Protein AF-A0A978S743-F1 (afdb_monomer)

Secondary structure (DSSP, 8-state):
---------S--TTHHHHHHHHHHHHHHHHHHHHHHHHTSSSSSTT--SHHHHHHHHHHHHHH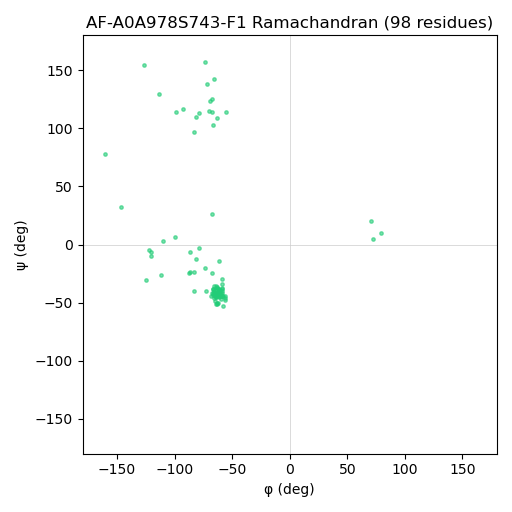HHHHHHHHHHHHHHHHHHHHHHHT-TTB-TTT--B--

pLDDT: mean 80.16, std 15.68, range [36.06, 96.25]

Radius of gyration: 20.89 Å; Cα contacts (8 Å, |Δi|>4): 32; chains: 1; bounding box: 58×28×53 Å

Structure (mmCIF, N/CA/C/O backbone):
data_AF-A0A978S743-F1
#
_entry.id   AF-A0A978S743-F1
#
loop_
_atom_site.group_PDB
_atom_site.id
_atom_site.type_symbol
_atom_site.label_atom_id
_atom_site.label_alt_id
_atom_site.label_comp_id
_atom_site.label_asym_id
_atom_site.label_entity_id
_atom_site.label_seq_id
_atom_site.p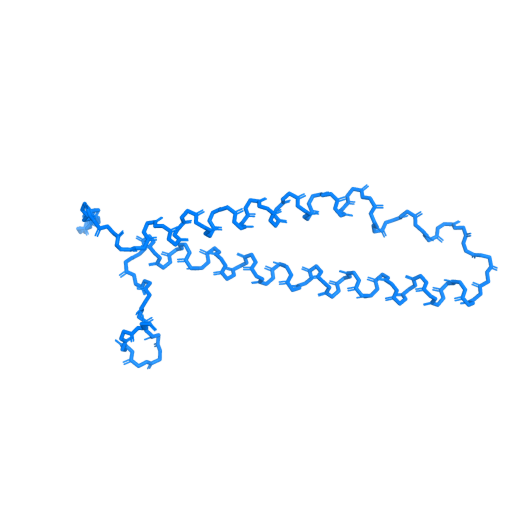dbx_PDB_ins_code
_atom_site.Cartn_x
_atom_site.Cartn_y
_atom_site.Cartn_z
_atom_site.occupancy
_atom_site.B_iso_or_equiv
_atom_site.auth_seq_id
_atom_site.auth_comp_id
_atom_site.auth_asym_id
_atom_site.auth_atom_id
_atom_site.pdbx_PDB_model_num
ATOM 1 N N . MET A 1 1 ? -36.750 -0.770 8.197 1.00 43.78 1 MET A N 1
ATOM 2 C CA . MET A 1 1 ? -35.383 -1.325 8.054 1.00 43.78 1 MET A CA 1
ATOM 3 C C . MET A 1 1 ? -34.441 -0.412 8.828 1.00 43.78 1 MET A C 1
ATOM 5 O O . MET A 1 1 ? -34.369 0.763 8.505 1.00 43.78 1 MET A O 1
ATOM 9 N N . LYS A 1 2 ? -33.868 -0.872 9.950 1.00 36.06 2 LYS A N 1
ATOM 10 C CA . LYS A 1 2 ? -33.131 -0.000 10.883 1.00 36.06 2 LYS A CA 1
ATOM 11 C C . LYS A 1 2 ? -31.704 0.231 10.374 1.00 36.06 2 LYS A C 1
ATOM 13 O O . LYS A 1 2 ? -30.891 -0.686 10.429 1.00 36.06 2 LYS A O 1
ATOM 18 N N . ALA A 1 3 ? -31.410 1.448 9.921 1.00 48.03 3 ALA A N 1
ATOM 19 C CA . ALA A 1 3 ? -30.045 1.933 9.757 1.00 48.03 3 ALA A CA 1
ATOM 20 C C . ALA A 1 3 ? -29.386 1.981 11.146 1.00 48.03 3 ALA A C 1
ATOM 22 O O . ALA A 1 3 ? -29.781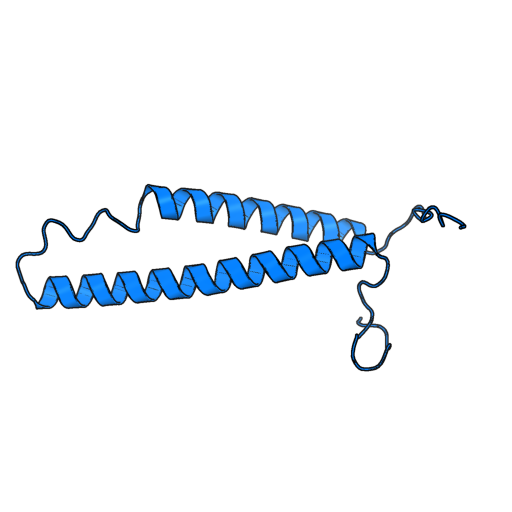 2.770 12.004 1.00 48.03 3 ALA A O 1
ATOM 23 N N . LYS A 1 4 ? -28.438 1.078 11.412 1.00 46.69 4 LYS A N 1
ATOM 24 C CA . LYS A 1 4 ? -27.615 1.141 12.622 1.00 46.69 4 LYS A CA 1
ATOM 25 C C . LYS A 1 4 ? -26.474 2.119 12.362 1.00 46.69 4 LYS A C 1
ATOM 27 O O . LYS A 1 4 ? -25.462 1.760 11.773 1.00 46.69 4 LYS A O 1
ATOM 32 N N . THR A 1 5 ? -26.667 3.356 12.802 1.00 45.41 5 THR A N 1
ATOM 33 C CA . THR A 1 5 ? -25.636 4.388 12.9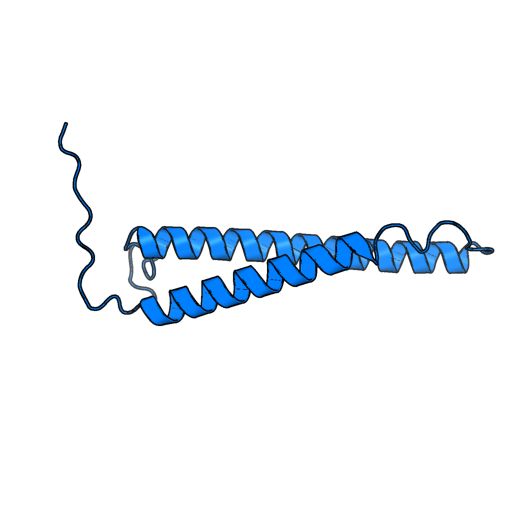21 1.00 45.41 5 THR A CA 1
ATOM 34 C C . THR A 1 5 ? -24.485 3.850 13.779 1.00 45.41 5 THR A C 1
ATOM 36 O O . THR A 1 5 ? -24.678 3.548 14.959 1.00 45.41 5 THR A O 1
ATOM 39 N N . LYS A 1 6 ? -23.302 3.667 13.180 1.00 50.84 6 LYS A N 1
ATOM 40 C CA . LYS A 1 6 ? -22.098 3.167 13.860 1.00 50.84 6 LYS A CA 1
ATOM 41 C C . LYS A 1 6 ? -21.586 4.251 14.815 1.00 50.84 6 LYS A C 1
ATOM 43 O O . LYS A 1 6 ? -21.227 5.344 14.388 1.00 50.84 6 LYS A O 1
ATOM 48 N N . LYS A 1 7 ? -21.626 3.961 16.118 1.00 45.88 7 LYS A N 1
ATOM 49 C CA . LYS A 1 7 ? -21.050 4.802 17.173 1.00 45.88 7 LYS A CA 1
ATOM 50 C C . LYS A 1 7 ? -19.530 4.780 17.026 1.00 45.88 7 LYS A C 1
ATOM 52 O O . LYS A 1 7 ? -18.922 3.743 17.258 1.00 45.88 7 LYS A O 1
ATOM 57 N N . THR A 1 8 ? -18.939 5.917 16.691 1.00 45.84 8 THR A N 1
ATOM 58 C CA . THR A 1 8 ? -17.515 6.174 16.901 1.00 45.84 8 THR A CA 1
ATOM 59 C C . THR A 1 8 ? -17.268 6.233 18.409 1.00 45.84 8 THR A C 1
ATOM 61 O O . THR A 1 8 ? -17.659 7.175 19.102 1.00 45.84 8 THR A O 1
ATOM 64 N N . THR A 1 9 ? -16.713 5.162 18.967 1.00 46.09 9 THR A N 1
ATOM 65 C CA . THR A 1 9 ? -16.248 5.138 20.355 1.00 46.09 9 THR A CA 1
ATOM 66 C C . THR A 1 9 ? -15.043 6.070 20.464 1.00 46.09 9 THR A C 1
ATOM 68 O O . THR A 1 9 ? -14.096 5.943 19.701 1.00 46.09 9 THR A O 1
ATOM 71 N N . LYS A 1 10 ? -15.091 7.042 21.384 1.00 53.94 10 LYS A N 1
ATOM 72 C CA . LYS A 1 10 ? -14.129 8.155 21.542 1.00 53.94 10 LYS A CA 1
ATOM 73 C C . LYS A 1 10 ? -12.706 7.754 22.006 1.00 53.94 10 LYS A C 1
ATOM 75 O O . LYS A 1 10 ? -12.030 8.561 22.624 1.00 53.94 10 LYS A O 1
ATOM 80 N N . ASN A 1 11 ? -12.269 6.531 21.732 1.00 61.59 11 ASN A N 1
ATOM 81 C CA . ASN A 1 11 ? -10.904 6.035 21.915 1.00 61.59 11 ASN A CA 1
ATOM 82 C C . ASN A 1 11 ? -10.770 4.791 21.031 1.00 61.59 11 ASN A C 1
ATOM 84 O O . ASN A 1 11 ? -10.942 3.670 21.505 1.00 61.59 11 ASN A O 1
ATOM 88 N N . ASP A 1 12 ? -10.588 4.998 19.729 1.00 67.56 12 ASP A N 1
ATOM 89 C CA . ASP A 1 12 ? -10.273 3.901 18.818 1.00 67.56 12 ASP A CA 1
ATOM 90 C C . ASP A 1 12 ? -8.775 3.583 18.972 1.00 67.56 12 ASP A C 1
ATOM 92 O O . ASP A 1 12 ? -7.947 4.443 18.652 1.00 67.56 12 ASP A O 1
ATOM 96 N N . PRO A 1 13 ? -8.396 2.404 19.503 1.00 78.69 13 PRO A N 1
ATOM 97 C CA . PRO A 1 13 ? -6.991 2.039 19.686 1.00 78.69 13 PRO A CA 1
ATOM 98 C C . PRO A 1 13 ? -6.219 1.978 18.359 1.00 78.69 13 PRO A C 1
ATOM 100 O O . PRO A 1 13 ? -4.991 1.976 18.367 1.00 78.69 13 PRO A O 1
ATOM 103 N N . TYR A 1 14 ? -6.919 1.964 17.222 1.00 86.06 14 TYR A N 1
ATOM 104 C CA . TYR A 1 14 ? -6.333 1.868 15.891 1.00 86.06 14 TYR A CA 1
ATOM 105 C C . TYR A 1 14 ? -6.215 3.217 15.167 1.00 86.06 14 TYR A C 1
ATOM 107 O O . TYR A 1 14 ? -5.822 3.242 14.002 1.00 86.06 14 TYR A O 1
ATOM 115 N N . GLU A 1 15 ? -6.506 4.348 15.823 1.00 88.38 15 GLU A N 1
ATOM 116 C CA . GLU A 1 15 ? -6.431 5.678 15.193 1.00 88.38 15 GLU A CA 1
ATOM 117 C C . GLU A 1 15 ? -5.002 6.043 14.747 1.00 88.38 15 GLU A C 1
ATOM 119 O O . GLU A 1 15 ? -4.819 6.639 13.686 1.00 88.38 15 GLU A O 1
ATOM 124 N N . GLU A 1 16 ? -3.973 5.662 15.512 1.00 89.31 16 GLU A N 1
ATOM 125 C CA . GLU A 1 16 ? -2.578 5.865 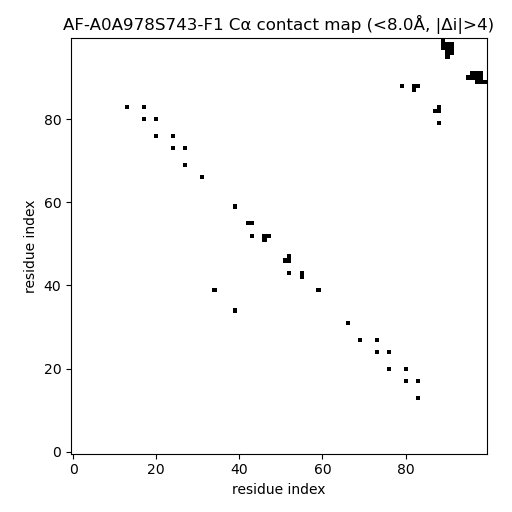15.086 1.00 89.31 16 GLU A CA 1
ATOM 126 C C . GLU A 1 16 ? -2.220 4.979 13.891 1.00 89.31 16 GLU A C 1
ATOM 128 O O . GLU A 1 16 ? -1.686 5.471 12.898 1.00 89.31 16 GLU A O 1
ATOM 133 N N . ILE A 1 17 ? -2.622 3.705 13.931 1.00 91.19 17 ILE A N 1
ATOM 134 C CA . ILE A 1 17 ? -2.415 2.762 12.823 1.00 91.19 17 ILE A CA 1
ATOM 135 C C . ILE A 1 17 ? -3.091 3.278 11.551 1.00 91.19 17 ILE A C 1
ATOM 137 O O . ILE A 1 17 ? -2.512 3.226 10.468 1.00 91.19 17 ILE A O 1
ATOM 141 N N . LYS A 1 18 ? -4.302 3.825 11.667 1.00 92.75 18 LYS A N 1
ATOM 142 C CA . LYS A 1 18 ? -5.025 4.426 10.547 1.00 92.75 18 LYS A CA 1
ATOM 143 C C . LYS A 1 18 ? -4.244 5.583 9.924 1.00 92.75 18 LYS A C 1
ATOM 145 O O . LYS A 1 18 ? -4.099 5.614 8.704 1.00 92.75 18 LYS A O 1
ATOM 150 N N . LYS A 1 19 ? -3.712 6.504 10.734 1.00 94.19 19 LYS A N 1
ATOM 151 C CA . LYS A 1 19 ? -2.893 7.626 10.239 1.00 94.19 19 LYS A CA 1
ATOM 152 C C . LYS A 1 19 ? -1.636 7.140 9.524 1.00 94.19 19 LYS A C 1
ATOM 154 O O . LYS A 1 19 ? -1.292 7.669 8.467 1.00 94.19 19 LYS A O 1
ATOM 159 N N . ASP A 1 20 ? -0.979 6.118 10.061 1.00 95.25 20 ASP A N 1
ATOM 160 C CA . ASP A 1 20 ? 0.200 5.525 9.431 1.00 95.25 20 ASP A CA 1
ATOM 161 C C . ASP A 1 20 ? -0.140 4.860 8.094 1.00 95.25 20 ASP A C 1
ATOM 163 O O . ASP A 1 20 ? 0.568 5.065 7.105 1.00 95.25 20 ASP A O 1
ATOM 167 N N . LEU A 1 21 ? -1.252 4.126 8.025 1.00 94.81 21 LEU A N 1
ATOM 168 C CA . LEU A 1 21 ? -1.754 3.523 6.789 1.00 94.81 21 LEU A CA 1
ATOM 169 C C . LEU A 1 21 ? -2.121 4.585 5.741 1.00 94.81 21 LEU A C 1
ATOM 171 O O . LEU A 1 21 ? -1.761 4.443 4.573 1.00 94.81 21 LEU A O 1
ATOM 175 N N . GLU A 1 22 ? -2.774 5.679 6.137 1.00 94.75 22 GLU A N 1
ATOM 176 C CA . GLU A 1 22 ? -3.092 6.808 5.248 1.00 94.75 22 GLU A CA 1
ATOM 177 C C . GLU A 1 22 ? -1.827 7.503 4.726 1.00 94.75 22 GLU A C 1
ATOM 179 O O . GLU A 1 22 ? -1.743 7.860 3.542 1.00 94.75 22 GLU A O 1
ATOM 184 N N . ARG A 1 23 ? -0.809 7.649 5.579 1.00 96.25 23 ARG A N 1
ATOM 185 C CA . ARG A 1 23 ? 0.498 8.177 5.182 1.00 96.25 23 ARG A CA 1
ATOM 186 C C . ARG A 1 23 ? 1.170 7.260 4.163 1.00 96.25 23 ARG A C 1
ATOM 188 O O . ARG A 1 23 ? 1.549 7.738 3.096 1.00 96.25 23 ARG A O 1
ATOM 195 N N . GLN A 1 24 ? 1.261 5.960 4.447 1.00 95.50 24 GLN A N 1
ATOM 196 C CA . GLN A 1 24 ? 1.841 4.967 3.532 1.00 95.50 24 GLN A CA 1
ATOM 197 C C . GLN A 1 24 ? 1.108 4.936 2.189 1.00 95.50 24 GLN A C 1
ATOM 199 O O . GLN A 1 24 ? 1.743 4.953 1.137 1.00 95.50 24 GLN A O 1
ATOM 204 N N . ARG A 1 25 ? -0.229 4.965 2.211 1.00 94.06 25 ARG A N 1
ATOM 205 C CA . ARG A 1 25 ? -1.074 5.046 1.014 1.00 94.06 25 ARG A CA 1
ATOM 206 C C . ARG A 1 25 ? 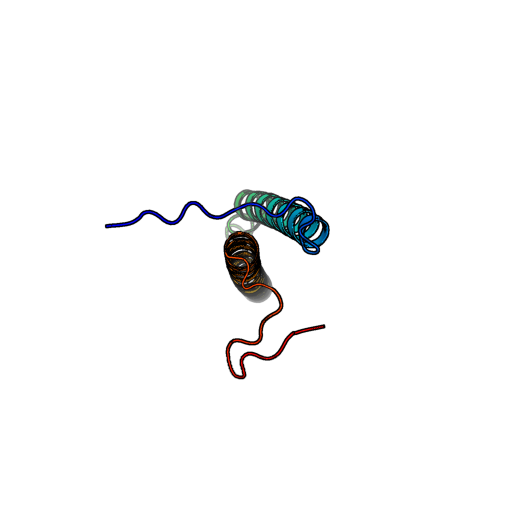-0.728 6.260 0.158 1.00 94.06 25 ARG A C 1
ATOM 208 O O . ARG A 1 25 ? -0.579 6.141 -1.055 1.00 94.06 25 ARG A O 1
ATOM 215 N N . THR A 1 26 ? -0.601 7.424 0.787 1.00 93.56 26 THR A N 1
ATOM 216 C CA . THR A 1 26 ? -0.283 8.679 0.095 1.00 93.56 26 THR A CA 1
ATOM 217 C C . THR A 1 26 ? 1.117 8.635 -0.512 1.00 93.56 26 THR A C 1
ATOM 219 O O . THR A 1 26 ? 1.288 9.013 -1.671 1.00 93.56 26 THR A O 1
ATOM 222 N N . THR A 1 27 ? 2.099 8.111 0.227 1.00 93.00 27 THR A N 1
ATOM 223 C CA . THR A 1 27 ? 3.463 7.895 -0.272 1.00 93.00 27 THR A CA 1
ATOM 224 C C . THR A 1 27 ? 3.466 6.982 -1.499 1.00 93.00 27 THR A C 1
ATOM 226 O O . THR A 1 27 ? 3.930 7.408 -2.554 1.00 93.00 27 THR A O 1
ATOM 229 N N . LEU A 1 28 ? 2.846 5.800 -1.421 1.00 90.44 28 LEU A N 1
ATOM 230 C CA . LEU A 1 28 ? 2.777 4.851 -2.541 1.00 90.44 28 LEU A CA 1
ATOM 231 C C . LEU A 1 28 ? 2.098 5.444 -3.784 1.00 90.44 28 LEU A C 1
ATOM 233 O O . LEU A 1 28 ? 2.548 5.221 -4.904 1.00 90.44 28 LEU A O 1
ATOM 237 N N . LEU A 1 29 ? 1.025 6.220 -3.608 1.00 88.19 29 LEU A N 1
ATOM 238 C CA . LEU A 1 29 ? 0.347 6.889 -4.723 1.00 88.19 29 LEU A CA 1
ATOM 239 C C . LEU A 1 29 ? 1.225 7.968 -5.371 1.00 88.19 29 LEU A C 1
ATOM 241 O O . LEU A 1 29 ? 1.214 8.109 -6.594 1.00 88.19 29 LEU A O 1
ATOM 245 N N . SER A 1 30 ? 1.991 8.711 -4.568 1.00 88.19 30 SER A N 1
ATOM 246 C CA . SER A 1 30 ? 2.925 9.716 -5.082 1.00 88.19 30 SER A CA 1
ATOM 247 C C . SER A 1 30 ? 4.078 9.081 -5.865 1.00 88.19 30 SER A C 1
ATOM 249 O O . SER A 1 30 ? 4.378 9.521 -6.974 1.00 88.19 30 SER A O 1
ATOM 251 N N . GLU A 1 31 ? 4.656 7.994 -5.350 1.00 83.69 31 GLU A N 1
ATOM 252 C CA . GLU A 1 31 ? 5.741 7.247 -5.994 1.00 83.69 31 GLU A CA 1
ATOM 253 C C . GLU A 1 31 ? 5.267 6.595 -7.299 1.00 83.69 31 GLU A C 1
ATOM 255 O O . GLU A 1 31 ? 5.907 6.747 -8.343 1.00 83.69 31 GLU A O 1
ATOM 260 N N . ALA A 1 32 ? 4.084 5.973 -7.287 1.00 77.94 32 ALA A N 1
ATOM 261 C CA . ALA A 1 32 ? 3.474 5.397 -8.483 1.00 77.94 32 ALA A CA 1
ATOM 262 C C . ALA A 1 32 ? 3.243 6.445 -9.589 1.00 77.94 32 ALA A C 1
ATOM 264 O O . ALA A 1 32 ? 3.446 6.151 -10.770 1.00 77.94 32 ALA A O 1
ATOM 265 N N . GLY A 1 33 ? 2.849 7.672 -9.223 1.00 72.31 33 GLY A N 1
ATOM 266 C CA . GLY A 1 33 ? 2.684 8.784 -10.164 1.00 72.31 33 GLY A CA 1
ATOM 267 C C . GLY A 1 33 ?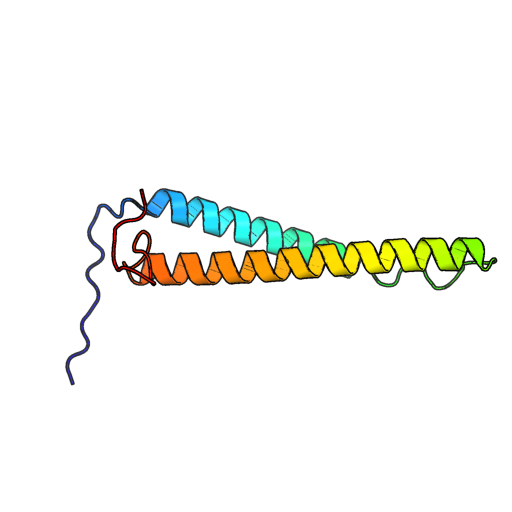 3.996 9.205 -10.835 1.00 72.31 33 GLY A C 1
ATOM 268 O O . GLY A 1 33 ? 4.028 9.418 -12.048 1.00 72.31 33 GLY A O 1
ATOM 269 N N . VAL A 1 34 ? 5.093 9.264 -10.073 1.00 69.31 34 VAL A N 1
ATOM 270 C CA . VAL A 1 34 ? 6.427 9.636 -10.581 1.00 69.31 34 VAL A CA 1
ATOM 271 C C . VAL A 1 34 ? 6.975 8.582 -11.548 1.00 69.31 34 VAL A C 1
ATOM 273 O O . VAL A 1 34 ? 7.510 8.935 -12.602 1.00 69.31 34 VAL A O 1
ATOM 276 N N . ILE A 1 35 ? 6.798 7.293 -11.246 1.00 62.62 35 ILE A N 1
ATOM 277 C CA . ILE A 1 35 ? 7.306 6.185 -12.077 1.00 62.62 35 ILE A CA 1
ATOM 278 C C . ILE A 1 35 ? 6.612 6.139 -13.448 1.00 62.62 35 ILE A C 1
ATOM 280 O O . ILE A 1 35 ? 7.274 5.939 -14.469 1.00 62.62 35 ILE A O 1
ATOM 284 N N . ILE A 1 36 ? 5.294 6.371 -13.501 1.00 62.12 36 ILE A N 1
ATOM 285 C CA . ILE A 1 36 ? 4.536 6.415 -14.767 1.00 62.12 36 ILE A CA 1
ATOM 286 C C . ILE A 1 36 ? 5.026 7.560 -15.663 1.00 62.12 36 ILE A C 1
ATOM 288 O O . ILE A 1 36 ? 5.111 7.387 -16.877 1.00 62.12 36 ILE A O 1
ATOM 292 N N . GLY A 1 37 ? 5.374 8.705 -15.072 1.00 60.94 37 GLY A N 1
ATOM 293 C CA . GLY A 1 37 ? 5.846 9.874 -15.814 1.00 60.94 37 GLY A CA 1
ATOM 294 C C . GLY A 1 37 ? 7.269 9.754 -16.368 1.00 60.94 37 GLY A C 1
ATOM 295 O O . GLY A 1 37 ? 7.611 10.493 -17.284 1.00 60.94 37 GLY A O 1
ATOM 296 N N . THR A 1 38 ? 8.101 8.855 -15.829 1.00 63.25 38 THR A N 1
ATOM 297 C CA . THR A 1 38 ? 9.558 8.880 -16.070 1.00 63.25 38 THR A CA 1
ATOM 298 C C . THR A 1 38 ? 10.155 7.586 -16.626 1.00 63.25 38 THR A C 1
ATOM 300 O O . THR A 1 38 ? 11.139 7.658 -17.363 1.00 63.25 38 THR A O 1
ATOM 303 N N . GLY A 1 39 ? 9.600 6.412 -16.303 1.00 57.00 39 GLY A N 1
ATOM 304 C CA . GLY A 1 39 ? 10.347 5.151 -16.425 1.00 57.00 39 GLY A CA 1
ATOM 305 C C . GLY A 1 39 ? 9.893 4.161 -17.499 1.00 57.00 39 GLY A C 1
ATOM 306 O O . GLY A 1 39 ? 10.710 3.371 -17.957 1.00 57.00 39 GLY A O 1
ATOM 307 N N . LEU A 1 40 ? 8.619 4.156 -17.912 1.00 61.84 40 LEU A N 1
ATOM 308 C CA . LEU A 1 40 ? 8.097 3.016 -18.690 1.00 61.84 40 LEU A CA 1
ATOM 309 C C . LEU A 1 40 ? 8.316 3.111 -20.211 1.00 61.84 40 LEU A C 1
ATOM 311 O O . LEU A 1 40 ? 8.332 2.077 -20.866 1.00 61.84 40 LEU A O 1
ATOM 315 N N . ASN A 1 41 ? 8.490 4.317 -20.765 1.00 58.47 41 ASN A N 1
ATOM 316 C CA . ASN A 1 41 ? 8.554 4.538 -22.222 1.00 58.47 41 ASN A CA 1
ATOM 317 C C . ASN A 1 41 ? 9.870 5.175 -22.707 1.00 58.47 41 ASN A C 1
ATOM 319 O O . ASN A 1 41 ? 10.082 5.313 -23.903 1.00 58.47 41 ASN A O 1
ATOM 323 N N . SER A 1 42 ? 10.762 5.578 -21.804 1.00 56.69 42 SER A N 1
ATOM 324 C CA . SER A 1 42 ? 11.859 6.506 -22.124 1.00 56.69 42 SER A CA 1
ATOM 325 C C . SER A 1 42 ? 13.132 5.838 -22.666 1.00 56.69 42 SER A C 1
ATOM 327 O O . SER A 1 42 ? 14.082 6.540 -22.998 1.00 56.69 42 SER A O 1
ATOM 329 N N . HIS A 1 43 ? 13.207 4.502 -22.689 1.00 57.00 43 HIS A N 1
ATOM 330 C CA . HIS A 1 43 ? 14.459 3.762 -22.936 1.00 57.00 43 HIS A CA 1
ATOM 331 C C . HIS A 1 43 ? 14.433 2.801 -24.132 1.00 57.00 43 HIS A C 1
ATOM 333 O O . HIS A 1 43 ? 15.467 2.222 -24.448 1.00 57.00 43 HIS A O 1
ATOM 339 N N . GLN A 1 44 ? 13.294 2.617 -24.807 1.00 57.56 44 GLN A N 1
ATOM 340 C CA . GLN A 1 44 ? 13.198 1.634 -25.896 1.00 57.56 44 GLN A CA 1
ATOM 341 C C . GLN A 1 44 ? 13.602 2.185 -27.270 1.00 57.56 44 GLN A C 1
ATOM 343 O O . GLN A 1 44 ? 14.055 1.416 -28.114 1.00 57.56 44 GLN A O 1
ATOM 348 N N . ASP A 1 45 ? 13.517 3.497 -27.493 1.00 60.16 45 ASP A N 1
ATOM 349 C CA . ASP A 1 45 ? 13.595 4.041 -28.854 1.00 60.16 45 ASP A CA 1
ATOM 350 C C . ASP A 1 45 ? 15.021 4.152 -29.441 1.00 60.16 45 ASP A C 1
ATOM 352 O O . ASP A 1 45 ? 15.155 4.534 -30.599 1.00 60.16 45 ASP A O 1
ATOM 356 N N . ASN A 1 46 ? 16.097 3.820 -28.703 1.00 62.72 46 ASN A N 1
ATOM 357 C CA . ASN A 1 46 ? 17.484 4.052 -29.163 1.00 62.72 46 ASN A CA 1
ATOM 358 C C . ASN A 1 46 ? 18.538 3.003 -28.719 1.00 62.72 46 ASN A C 1
ATOM 360 O O . ASN A 1 46 ? 19.694 3.360 -28.494 1.00 62.72 46 ASN A O 1
ATOM 364 N N . LEU A 1 47 ? 18.191 1.718 -28.566 1.00 71.25 47 LEU A N 1
ATOM 365 C CA . LEU A 1 47 ? 19.173 0.680 -28.185 1.00 71.25 47 LEU A CA 1
ATOM 366 C C . LEU A 1 47 ? 19.770 -0.006 -29.425 1.00 71.25 47 LEU A C 1
ATOM 368 O O . LEU A 1 47 ? 19.049 -0.650 -30.190 1.00 71.25 47 LEU A O 1
ATOM 372 N N . SER A 1 48 ? 21.085 0.142 -29.625 1.00 74.25 48 SER A N 1
ATOM 373 C CA . SER A 1 48 ? 21.762 -0.221 -30.882 1.00 74.25 48 SER A CA 1
ATOM 374 C C . SER A 1 48 ? 22.137 -1.702 -31.003 1.00 74.25 48 SER A C 1
ATOM 376 O O . SER A 1 48 ? 22.302 -2.168 -32.130 1.00 74.25 48 SER A O 1
ATOM 378 N N . ASP A 1 49 ? 22.288 -2.431 -29.892 1.00 84.06 49 ASP A N 1
ATOM 379 C CA . ASP A 1 49 ? 22.655 -3.853 -29.896 1.00 84.06 49 ASP A CA 1
ATOM 380 C C . ASP A 1 49 ? 21.669 -4.714 -29.087 1.00 84.06 49 ASP A C 1
ATOM 382 O O . ASP A 1 49 ? 20.997 -4.258 -28.160 1.00 84.06 49 ASP A O 1
ATOM 386 N N . VAL A 1 50 ? 21.598 -5.996 -29.440 1.00 84.31 50 VAL A N 1
ATOM 387 C CA . VAL A 1 50 ? 20.760 -7.026 -28.817 1.00 84.31 50 VAL A CA 1
ATOM 388 C C . VAL A 1 50 ? 21.084 -7.179 -27.327 1.00 84.31 50 VAL A C 1
ATOM 390 O O . VAL A 1 50 ? 20.178 -7.428 -26.533 1.00 84.31 50 VAL A O 1
ATOM 393 N N . GLY A 1 51 ? 22.348 -6.996 -26.924 1.00 88.62 51 GLY A N 1
ATOM 394 C CA . GLY A 1 51 ? 22.748 -7.005 -25.512 1.00 88.62 51 GLY A CA 1
ATOM 395 C C . GLY A 1 51 ? 22.119 -5.867 -24.700 1.00 88.62 51 GLY A C 1
ATOM 396 O O . GLY A 1 51 ? 21.600 -6.093 -23.601 1.00 88.62 51 GLY A O 1
ATOM 397 N N . ASP A 1 52 ? 22.083 -4.662 -25.271 1.00 85.06 52 ASP A N 1
ATOM 398 C CA . ASP A 1 52 ? 21.472 -3.487 -24.643 1.00 85.06 52 ASP A CA 1
ATOM 399 C C . ASP A 1 52 ? 19.952 -3.654 -24.548 1.00 85.06 52 ASP A C 1
ATOM 401 O O . ASP A 1 52 ? 19.347 -3.387 -23.508 1.00 85.06 52 ASP A O 1
ATOM 405 N N . GLN A 1 53 ? 19.337 -4.187 -25.609 1.00 83.88 53 GLN A N 1
ATOM 406 C CA . GLN A 1 53 ? 17.910 -4.511 -25.629 1.00 83.88 53 GLN A CA 1
ATOM 407 C C . GLN A 1 53 ? 17.550 -5.559 -24.570 1.00 83.88 53 GLN A C 1
ATOM 409 O O . GLN A 1 53 ? 16.568 -5.390 -23.847 1.00 83.88 53 GLN A O 1
ATOM 414 N N . ALA A 1 54 ? 18.348 -6.622 -24.433 1.00 87.25 54 ALA A N 1
ATOM 415 C CA . ALA A 1 54 ? 18.116 -7.660 -23.431 1.00 87.25 54 ALA A CA 1
ATOM 416 C C . ALA A 1 54 ? 18.188 -7.100 -22.001 1.00 87.25 54 ALA A C 1
ATOM 418 O O . ALA A 1 54 ? 17.345 -7.435 -21.165 1.00 87.25 54 ALA A O 1
ATOM 419 N N . THR A 1 55 ? 19.152 -6.215 -21.739 1.00 86.56 55 THR A N 1
ATOM 420 C CA . THR A 1 55 ? 19.311 -5.548 -20.438 1.00 86.56 55 THR A CA 1
ATOM 421 C C . THR A 1 55 ? 18.115 -4.646 -20.133 1.00 86.56 55 THR A C 1
ATOM 423 O O . THR A 1 55 ? 17.485 -4.792 -19.087 1.00 86.56 55 THR A O 1
ATOM 426 N N . ALA A 1 56 ? 17.708 -3.801 -21.084 1.00 84.38 56 ALA A N 1
ATOM 427 C CA . ALA A 1 56 ? 16.559 -2.914 -20.909 1.00 84.38 56 ALA A CA 1
ATOM 428 C C . ALA A 1 56 ? 15.241 -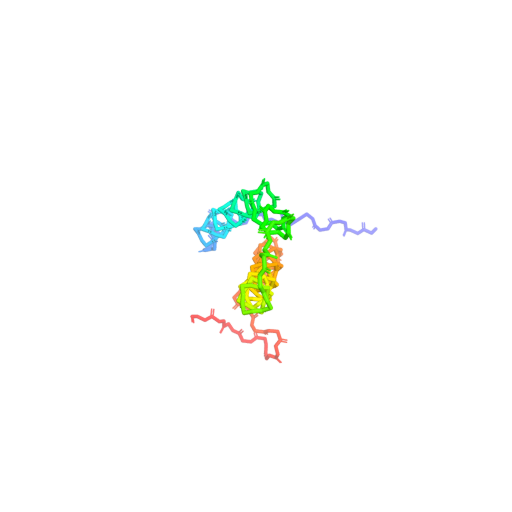3.676 -20.683 1.00 84.38 56 ALA A C 1
ATOM 430 O O . ALA A 1 56 ? 14.420 -3.278 -19.855 1.00 84.38 56 ALA A O 1
ATOM 431 N N . VAL A 1 57 ? 15.036 -4.804 -21.370 1.00 84.06 57 VAL A N 1
ATOM 432 C CA . VAL A 1 57 ? 13.865 -5.672 -21.158 1.00 84.06 57 VAL A CA 1
ATOM 433 C C . VAL A 1 57 ? 13.897 -6.321 -19.771 1.00 84.06 57 VAL A C 1
ATOM 435 O O . VAL A 1 57 ? 12.849 -6.461 -19.132 1.00 84.06 57 VAL A O 1
ATOM 438 N N . ALA A 1 58 ? 15.069 -6.722 -19.276 1.00 88.19 58 ALA A N 1
ATOM 439 C CA . ALA A 1 58 ? 15.207 -7.263 -17.925 1.00 88.19 58 ALA A CA 1
ATOM 440 C C . ALA A 1 58 ? 14.851 -6.212 -16.859 1.00 88.19 58 ALA A C 1
ATOM 442 O O . ALA A 1 58 ? 14.054 -6.505 -15.961 1.00 88.19 58 ALA A O 1
ATOM 443 N N . ASP A 1 59 ? 15.349 -4.985 -17.010 1.00 85.25 59 ASP A N 1
ATOM 444 C CA . ASP A 1 59 ? 15.052 -3.865 -16.112 1.00 85.25 59 ASP A CA 1
ATOM 445 C C . ASP A 1 59 ? 13.567 -3.493 -16.145 1.00 85.25 59 ASP A C 1
ATOM 447 O O . ASP A 1 59 ? 12.929 -3.335 -15.101 1.00 85.25 59 ASP A O 1
ATOM 451 N N . GLN A 1 60 ? 12.960 -3.455 -17.332 1.00 83.88 60 GLN A N 1
ATOM 452 C CA . GLN A 1 60 ? 11.526 -3.210 -17.476 1.00 83.88 60 GLN A CA 1
ATOM 453 C C . GLN A 1 60 ? 10.694 -4.295 -16.782 1.00 83.88 60 GLN A C 1
ATOM 455 O O . GLN A 1 60 ? 9.752 -3.987 -16.048 1.00 83.88 60 GLN A O 1
ATOM 460 N N . ASN A 1 61 ? 11.049 -5.569 -16.963 1.00 88.44 61 ASN A N 1
ATOM 461 C CA . ASN A 1 61 ? 10.380 -6.680 -16.285 1.00 88.44 61 ASN A CA 1
ATOM 462 C C . ASN A 1 61 ? 10.520 -6.592 -14.762 1.00 88.44 61 ASN A C 1
ATOM 464 O O . ASN A 1 61 ? 9.570 -6.887 -14.029 1.00 88.44 61 ASN A O 1
ATOM 468 N N . PHE A 1 62 ? 11.686 -6.178 -14.269 1.00 87.69 62 PHE A N 1
ATOM 469 C CA . PHE A 1 62 ? 11.904 -5.945 -12.848 1.00 87.69 62 PHE A CA 1
ATOM 470 C C . PHE A 1 62 ? 10.988 -4.834 -12.322 1.00 87.69 62 PHE A C 1
ATOM 472 O O . PHE A 1 62 ? 10.260 -5.059 -11.353 1.00 87.69 62 PHE A O 1
ATOM 479 N N . LEU A 1 63 ? 10.944 -3.682 -12.996 1.00 84.44 63 LEU A N 1
ATOM 480 C CA . LEU A 1 63 ? 10.084 -2.552 -12.630 1.00 84.44 63 LEU A CA 1
ATOM 481 C C . LEU A 1 63 ? 8.596 -2.926 -12.639 1.00 84.44 63 LEU A C 1
ATOM 483 O O . LEU A 1 63 ? 7.871 -2.592 -11.701 1.00 84.44 63 LEU A O 1
ATOM 487 N N . LEU A 1 64 ? 8.141 -3.684 -13.640 1.00 85.88 64 LEU A N 1
ATOM 488 C CA . LEU A 1 64 ? 6.765 -4.189 -13.699 1.00 85.88 64 LEU A CA 1
ATOM 489 C C . LEU A 1 64 ? 6.426 -5.051 -12.476 1.00 85.88 64 LEU A C 1
ATOM 491 O O . LEU A 1 64 ? 5.389 -4.849 -11.845 1.00 85.88 64 LEU A O 1
ATOM 495 N N . ARG A 1 65 ? 7.325 -5.957 -12.074 1.00 89.50 65 ARG A N 1
ATOM 496 C CA . ARG A 1 65 ? 7.132 -6.784 -10.871 1.00 89.50 65 ARG A CA 1
ATOM 497 C C . ARG A 1 65 ? 7.136 -5.967 -9.583 1.00 89.50 65 ARG A C 1
ATOM 499 O O . ARG A 1 65 ? 6.431 -6.330 -8.643 1.00 89.50 65 ARG A O 1
ATOM 506 N N . MET A 1 66 ? 7.949 -4.915 -9.493 1.00 87.75 66 MET A N 1
ATOM 507 C CA . MET A 1 66 ? 7.949 -4.001 -8.340 1.00 87.75 66 MET A CA 1
ATOM 508 C C . MET A 1 66 ? 6.588 -3.302 -8.231 1.00 87.75 66 MET A C 1
ATOM 510 O O . MET A 1 66 ? 5.925 -3.422 -7.200 1.00 87.75 66 MET A O 1
ATOM 514 N N . LYS A 1 67 ? 6.105 -2.731 -9.341 1.00 85.31 67 LYS A N 1
ATOM 515 C CA . LYS A 1 67 ? 4.789 -2.086 -9.443 1.00 85.31 67 LYS A CA 1
ATOM 516 C C . LYS A 1 67 ? 3.642 -3.018 -9.059 1.00 85.31 67 LYS A C 1
ATOM 518 O O . LYS A 1 67 ? 2.736 -2.622 -8.330 1.00 85.31 67 LYS A O 1
ATOM 523 N N . GLU A 1 68 ? 3.652 -4.265 -9.525 1.00 89.88 68 GLU A N 1
ATOM 524 C CA . GLU A 1 68 ? 2.622 -5.243 -9.148 1.00 89.88 68 GLU A CA 1
ATOM 525 C C . GLU A 1 68 ? 2.562 -5.470 -7.632 1.00 89.88 68 GLU A C 1
ATOM 527 O O . GLU A 1 68 ? 1.478 -5.652 -7.068 1.00 89.88 68 GLU A O 1
ATOM 532 N N . ARG A 1 69 ? 3.715 -5.469 -6.952 1.00 92.38 69 ARG A N 1
ATOM 533 C CA . ARG A 1 69 ? 3.764 -5.621 -5.493 1.00 92.38 69 ARG A CA 1
ATOM 534 C C . ARG A 1 69 ? 3.289 -4.365 -4.774 1.00 92.38 69 ARG A C 1
ATOM 536 O O . ARG A 1 69 ? 2.529 -4.506 -3.821 1.00 92.38 69 ARG A O 1
ATOM 543 N N . GLU A 1 70 ? 3.644 -3.178 -5.256 1.00 91.00 70 GLU A N 1
ATOM 544 C CA . GLU A 1 70 ? 3.121 -1.904 -4.738 1.00 91.00 70 GLU A CA 1
ATOM 545 C C . GLU A 1 70 ? 1.598 -1.816 -4.886 1.00 91.00 70 GLU A C 1
ATOM 547 O O . GLU A 1 70 ? 0.900 -1.481 -3.931 1.00 91.00 70 GLU A O 1
ATOM 552 N N . GLN A 1 71 ? 1.046 -2.219 -6.035 1.00 90.62 71 GLN A N 1
ATOM 553 C CA . GLN A 1 71 ? -0.404 -2.277 -6.245 1.00 90.62 71 GLN A CA 1
ATOM 554 C C . GLN A 1 71 ? -1.096 -3.251 -5.286 1.00 90.62 71 GLN A C 1
ATOM 556 O O . GLN A 1 71 ? -2.174 -2.956 -4.770 1.00 90.62 71 GLN A O 1
ATOM 561 N N . LYS A 1 72 ? -0.496 -4.422 -5.036 1.00 94.25 72 LYS A N 1
ATOM 562 C CA . LYS A 1 72 ? -1.020 -5.382 -4.052 1.00 94.25 72 LYS A CA 1
ATOM 563 C C . LYS A 1 72 ? -0.942 -4.831 -2.629 1.00 94.25 72 LYS A C 1
ATOM 565 O O . LYS A 1 72 ? -1.866 -5.060 -1.856 1.00 94.25 72 LYS A O 1
ATOM 570 N N . LEU A 1 73 ? 0.130 -4.119 -2.283 1.00 94.31 73 LEU A N 1
ATOM 571 C CA . LEU A 1 73 ? 0.273 -3.469 -0.981 1.00 94.31 73 LEU A CA 1
ATOM 572 C C . LEU A 1 73 ? -0.789 -2.381 -0.788 1.00 94.31 73 LEU A C 1
ATOM 574 O O . LEU A 1 73 ? -1.453 -2.374 0.242 1.00 94.31 73 LEU A O 1
ATOM 578 N N . LEU A 1 74 ? -1.014 -1.539 -1.798 1.00 93.62 74 LEU A N 1
ATOM 579 C CA . LEU A 1 74 ? -2.050 -0.506 -1.776 1.00 93.62 74 LEU A CA 1
ATOM 580 C C . LEU A 1 74 ? -3.439 -1.101 -1.507 1.00 93.62 74 LEU A C 1
ATOM 582 O O . LEU A 1 74 ? -4.140 -0.627 -0.620 1.00 93.62 74 LEU A O 1
ATOM 586 N N . LYS A 1 75 ? -3.797 -2.194 -2.197 1.00 94.75 75 LYS A N 1
ATOM 587 C CA . LYS A 1 75 ? -5.063 -2.908 -1.952 1.00 94.75 75 LYS A CA 1
ATOM 588 C C . LYS A 1 75 ? -5.188 -3.394 -0.508 1.00 94.75 75 LYS A C 1
ATOM 590 O O . LYS A 1 75 ? -6.228 -3.205 0.105 1.00 94.75 75 LYS A O 1
ATOM 595 N N . LYS A 1 76 ? -4.121 -3.970 0.055 1.00 95.38 76 LYS A N 1
ATOM 596 C CA . LYS A 1 76 ? -4.111 -4.417 1.458 1.00 95.38 76 LYS A CA 1
ATOM 597 C C . LYS A 1 76 ? -4.261 -3.259 2.444 1.00 95.38 76 LYS A C 1
ATOM 599 O O . LYS A 1 76 ? -4.893 -3.433 3.480 1.00 95.38 76 LYS A O 1
ATOM 604 N N . ILE A 1 77 ? -3.682 -2.098 2.138 1.00 95.50 77 ILE A N 1
ATOM 605 C CA . ILE A 1 77 ? -3.841 -0.889 2.954 1.00 95.50 77 ILE A CA 1
ATOM 606 C C . ILE A 1 77 ? -5.296 -0.410 2.907 1.00 95.50 77 ILE A C 1
ATOM 608 O O . ILE A 1 77 ? -5.872 -0.142 3.958 1.00 95.50 77 ILE A O 1
ATOM 612 N N . ASP A 1 78 ? -5.910 -0.359 1.722 1.00 94.81 78 ASP A N 1
ATOM 613 C CA . ASP A 1 78 ? -7.321 0.015 1.571 1.00 94.81 78 ASP A CA 1
ATOM 614 C C . ASP A 1 78 ? -8.249 -0.962 2.327 1.00 94.81 78 ASP A C 1
ATOM 616 O O . ASP A 1 78 ? -9.128 -0.527 3.072 1.00 94.81 78 ASP A O 1
ATOM 620 N N . GLU A 1 79 ? -8.007 -2.274 2.225 1.00 94.56 79 GLU A N 1
ATOM 621 C CA . GLU A 1 79 ? -8.734 -3.306 2.984 1.00 94.56 79 GLU A CA 1
ATOM 622 C C . GLU A 1 79 ? -8.560 -3.141 4.504 1.00 94.56 79 GLU A C 1
ATOM 624 O O . GLU A 1 79 ? -9.520 -3.273 5.266 1.00 94.56 79 GLU A O 1
ATOM 629 N N . ALA A 1 80 ? -7.346 -2.839 4.973 1.00 92.94 80 ALA A N 1
ATOM 630 C CA . ALA A 1 80 ? -7.075 -2.594 6.387 1.00 92.94 80 ALA A CA 1
ATOM 631 C C . ALA A 1 80 ? -7.823 -1.353 6.899 1.00 92.94 80 ALA A C 1
ATOM 633 O O . ALA A 1 80 ? -8.462 -1.418 7.950 1.00 92.94 80 ALA A O 1
ATOM 634 N N . LEU A 1 81 ? -7.809 -0.254 6.139 1.00 93.62 81 LEU A N 1
ATOM 635 C CA . LEU A 1 81 ? -8.556 0.967 6.457 1.00 93.62 81 LEU A CA 1
ATOM 636 C C . LEU A 1 81 ? -10.067 0.705 6.518 1.00 93.62 81 LEU A C 1
ATOM 638 O O . LEU A 1 81 ? -10.740 1.195 7.428 1.00 93.62 81 LEU A O 1
ATOM 642 N N . GLU A 1 82 ? -10.601 -0.108 5.605 1.00 93.25 82 GLU A N 1
ATOM 643 C CA . GLU A 1 82 ? -12.005 -0.522 5.629 1.00 93.25 82 GLU A CA 1
ATOM 644 C C . GLU A 1 82 ? -12.332 -1.358 6.875 1.00 93.25 82 GLU A C 1
ATOM 646 O O . GLU A 1 82 ? -13.348 -1.116 7.531 1.00 93.25 82 GLU A O 1
ATOM 651 N N . ARG A 1 83 ? -11.469 -2.306 7.260 1.00 91.06 83 ARG A N 1
ATOM 652 C CA . ARG A 1 83 ? -11.635 -3.098 8.494 1.00 91.06 83 ARG A CA 1
ATOM 653 C C . ARG A 1 83 ? -11.597 -2.222 9.746 1.00 91.06 83 ARG A C 1
ATOM 655 O O . ARG A 1 83 ? -12.390 -2.460 10.658 1.00 91.06 83 ARG A O 1
ATOM 662 N N . ILE A 1 84 ? -10.737 -1.198 9.784 1.00 90.50 84 ILE A N 1
ATOM 663 C CA . ILE A 1 84 ? -10.682 -0.220 10.886 1.00 90.50 84 ILE A CA 1
ATOM 664 C C . ILE A 1 84 ? -11.993 0.564 10.944 1.00 90.50 84 ILE A C 1
ATOM 666 O O . ILE A 1 84 ? -12.661 0.564 11.975 1.00 90.50 84 ILE A O 1
ATOM 670 N N . ALA A 1 85 ? -12.443 1.136 9.821 1.00 88.88 85 ALA A N 1
ATOM 671 C CA . ALA A 1 85 ? -13.731 1.833 9.743 1.00 88.88 85 ALA A CA 1
ATOM 672 C C . ALA A 1 85 ? -14.912 0.921 10.118 1.00 88.88 85 ALA A C 1
ATOM 674 O O . ALA A 1 85 ? -15.938 1.371 10.645 1.00 88.88 85 ALA A O 1
ATOM 675 N N . ASN A 1 86 ? -14.769 -0.382 9.864 1.00 88.69 86 ASN A N 1
ATOM 676 C CA . ASN A 1 86 ? -15.765 -1.370 10.213 1.00 88.69 86 ASN A CA 1
ATOM 677 C C . ASN A 1 86 ? -15.728 -1.847 11.669 1.00 88.69 86 ASN A C 1
ATOM 679 O O . ASN A 1 86 ? -16.720 -2.446 12.100 1.00 88.69 86 ASN A O 1
ATOM 683 N N . GLY A 1 87 ? -14.671 -1.538 12.421 1.00 85.94 87 GLY A N 1
ATOM 684 C CA . GLY A 1 87 ? -14.449 -2.020 13.785 1.00 85.94 87 GLY A CA 1
ATOM 685 C C . GLY A 1 87 ? -14.116 -3.513 13.857 1.00 85.94 87 GLY A C 1
ATOM 686 O O . GLY A 1 87 ? -14.338 -4.130 14.891 1.00 85.94 87 GLY A O 1
ATOM 687 N N . THR A 1 88 ? -13.653 -4.109 12.755 1.00 88.44 88 THR A N 1
ATOM 688 C CA . THR A 1 88 ? -13.261 -5.530 12.665 1.00 88.44 88 THR A CA 1
ATOM 689 C C . THR A 1 88 ? -11.751 -5.709 12.511 1.00 88.44 88 THR A C 1
ATOM 691 O O . THR A 1 88 ? -11.272 -6.826 12.324 1.00 88.44 88 THR A O 1
ATOM 694 N N . PHE A 1 89 ? -10.992 -4.614 12.535 1.00 88.00 89 PHE A N 1
ATOM 695 C CA . PHE A 1 89 ? -9.537 -4.661 12.528 1.00 88.00 89 PHE A CA 1
ATOM 696 C C . PHE A 1 89 ? -9.015 -5.304 13.817 1.00 88.00 89 PHE A C 1
ATOM 698 O O . PHE A 1 89 ? -9.597 -5.116 14.880 1.00 88.00 89 PHE A O 1
ATOM 705 N N . GLY A 1 90 ? -7.943 -6.090 13.707 1.00 86.50 90 GLY A N 1
ATOM 706 C CA . GLY A 1 90 ? -7.409 -6.847 14.840 1.00 86.50 90 GLY A CA 1
ATOM 707 C C . GLY A 1 90 ? -8.174 -8.135 15.164 1.00 86.50 90 GLY A C 1
ATOM 708 O O . GLY A 1 90 ? -7.903 -8.738 16.189 1.00 86.50 90 GLY A O 1
ATOM 709 N N . ILE A 1 91 ? -9.103 -8.594 14.316 1.00 89.44 91 ILE A N 1
ATOM 710 C CA . ILE A 1 91 ? -9.780 -9.891 14.477 1.00 89.44 91 ILE A CA 1
ATOM 711 C C . ILE A 1 91 ? -9.373 -10.819 13.329 1.00 89.44 91 ILE A C 1
ATOM 713 O O . ILE A 1 91 ? -9.439 -10.448 12.155 1.00 89.44 91 ILE A O 1
ATOM 717 N N . CYS A 1 92 ? -8.949 -12.040 13.656 1.00 89.00 92 CYS A N 1
ATOM 718 C CA . CYS A 1 92 ? -8.607 -13.057 12.670 1.00 89.00 92 CYS A CA 1
ATOM 719 C C . CYS A 1 92 ? -9.862 -13.551 11.946 1.00 89.00 92 CYS A C 1
ATOM 721 O O . CYS A 1 92 ? -10.782 -14.074 12.568 1.00 89.00 92 CYS A O 1
ATOM 723 N N . GLU A 1 93 ? -9.877 -13.462 10.618 1.00 86.56 93 GLU A N 1
ATOM 724 C CA . GLU A 1 93 ? -11.019 -13.894 9.799 1.00 86.56 93 GLU A CA 1
ATOM 725 C C . GLU A 1 93 ? -11.234 -15.415 9.816 1.00 86.56 93 GLU A C 1
ATOM 727 O O . GLU A 1 93 ? -12.352 -15.880 9.615 1.00 86.56 93 GLU A O 1
ATOM 732 N N . SER A 1 94 ? -10.182 -16.194 10.086 1.00 89.19 94 SER A N 1
ATOM 733 C CA . SER A 1 94 ? -10.249 -17.659 10.086 1.00 89.19 94 SER A CA 1
ATOM 734 C C . SER A 1 94 ? -10.778 -18.241 11.397 1.00 89.19 94 SER A C 1
ATOM 736 O O . SER A 1 94 ? -11.509 -19.227 11.371 1.00 89.19 94 SER A O 1
ATOM 738 N N . CYS A 1 95 ? -10.386 -17.678 12.545 1.00 91.38 95 CYS A N 1
ATOM 739 C CA . CYS A 1 95 ? -10.720 -18.233 13.864 1.00 91.38 95 CYS A CA 1
ATOM 740 C C . CYS A 1 95 ? -11.521 -17.288 14.770 1.00 91.38 95 CYS A C 1
ATOM 742 O O . CYS A 1 95 ? -11.990 -17.721 15.818 1.00 91.38 95 CYS A O 1
ATOM 744 N N . GLY A 1 96 ? -11.675 -16.014 14.401 1.00 86.06 96 GLY A N 1
ATOM 745 C CA . GLY A 1 96 ? -12.366 -15.008 15.211 1.00 86.06 96 GLY A CA 1
ATOM 746 C C . GLY A 1 96 ? -11.603 -14.549 16.457 1.00 86.06 96 GLY A C 1
ATOM 747 O O . GLY A 1 96 ? -12.153 -13.782 17.240 1.00 86.06 96 GLY A O 1
ATOM 748 N N . GLY A 1 97 ? -10.365 -15.013 16.660 1.00 86.69 97 GLY A N 1
ATOM 749 C CA . GLY A 1 97 ? -9.505 -14.567 17.756 1.00 86.69 97 GLY A CA 1
ATOM 750 C C . GLY A 1 97 ? -8.945 -13.161 17.529 1.00 86.69 97 GLY A C 1
ATOM 751 O O . GLY A 1 97 ? -8.838 -12.705 16.390 1.00 86.69 97 GLY A O 1
ATOM 752 N N . GLU A 1 98 ? -8.567 -12.491 18.613 1.00 87.50 98 GLU A N 1
ATOM 753 C CA . GLU A 1 98 ? -7.897 -11.189 18.566 1.00 87.50 98 GLU A CA 1
ATOM 754 C C . GLU A 1 98 ? -6.446 -11.339 18.072 1.00 87.50 98 GLU A C 1
ATOM 756 O O . GLU A 1 98 ? -5.735 -12.276 18.439 1.00 87.50 98 GLU A O 1
ATOM 761 N N . ILE A 1 99 ? -6.020 -10.419 17.210 1.00 85.12 99 ILE A N 1
ATOM 762 C CA . ILE A 1 99 ? -4.663 -10.273 16.686 1.00 85.12 99 ILE A CA 1
ATOM 763 C C . ILE A 1 99 ? -3.999 -9.171 17.518 1.00 85.12 99 ILE A C 1
ATOM 765 O O . ILE A 1 99 ? -4.438 -8.020 17.461 1.00 85.12 99 ILE A O 1
ATOM 769 N N . GLY A 1 100 ? -2.980 -9.544 18.295 1.00 76.31 100 GLY A N 1
ATOM 770 C CA . GLY A 1 100 ? -2.200 -8.656 19.165 1.00 76.31 100 GLY A CA 1
ATOM 771 C C . GLY A 1 100 ? -0.786 -8.425 18.663 1.00 76.31 100 GLY A C 1
ATOM 772 O O . GLY A 1 100 ? -0.238 -9.347 18.016 1.00 76.31 100 GLY A O 1
#

Solvent-accessible surface area (backbone atoms only — not comparable to full-atom values): 6167 Å² total; per-residue (Å²): 133,86,82,79,81,80,79,82,62,99,75,60,92,53,56,64,59,48,52,52,46,53,49,51,49,52,51,54,55,53,53,54,54,53,45,71,77,62,64,81,77,76,72,72,90,80,59,92,46,72,68,54,46,53,50,53,51,50,52,51,53,49,52,53,55,51,50,55,49,51,54,52,48,49,51,53,45,54,52,49,51,50,28,48,78,68,71,54,55,54,47,38,88,88,79,69,45,80,59,131

Mean predicted aligned error: 9.66 Å

Nearest PDB structures (foldseek):
  1tjl-assembly1_A  TM=7.813E-01  e=5.831E-04  Escherichia coli
  4ijj-assembly1_A  TM=7.401E-01  e=6.614E-04  Pseudomonas aeruginosa UCBPP-PA14
  8to0-assembly1_BM  TM=5.059E-01  e=4.452E+00  Mus musculus

Sequence (100 aa):
MKAKTKKTTKNDPYEEIKKDLERQRTTLLSEAGVIIGTGLNSHQDNLSDVG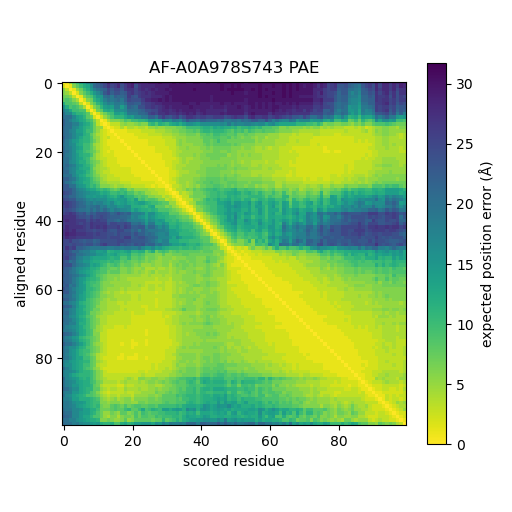DQATAVADQNFLLRMKEREQKLLKKIDEALERIANGTFGICESCGGEIG

Foldseek 3Di:
DDDDDDDPDPCQVCPVVLVVLVVLLVVLVVVVVVCVVPPQPDQDPDDDDPVSVVVSVVVNVVVVVVVVVSVVVSVVSVVQNVCSVVVNHQADPPPRDGHD